Protein AF-B4Z9C0-F1 (afdb_monomer_lite)

InterPro domains:
  IPR012331 Clathrin, heavy chain, linker [G3DSA:1.25.40.30] (20-88)
  IPR015348 Clathrin, heavy chain, linker, core motif [PF09268] (18-41)
  IPR016024 Armadillo-type fold [SSF48371] (19-88)

Radius of gyration: 17.51 Å; chains: 1; bounding box: 46×17×49 Å

Sequence (88 aa):
GIIGVNRKGQV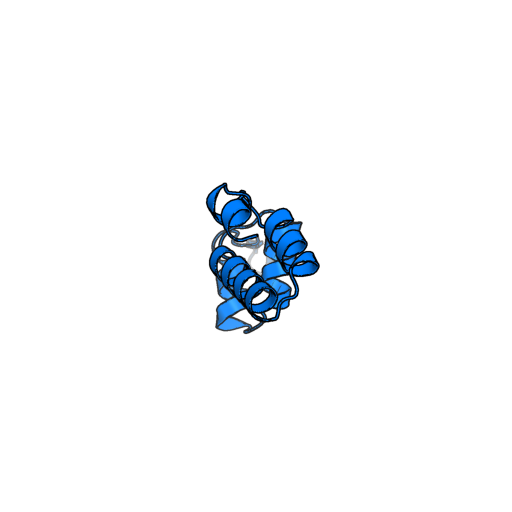LSVCVEEENIIPYITNVLQNPDLALRMAVRNNLAGAEELFARKFNALFAQGNYSEAAKVAANAPKGILRTPDTIRRF

Organism: NCBI:txid135448

Secondary structure (DSSP, 8-state):
-EEEE-TT--EEEE---TTTHHHIIIIIS--HHHHHHHHHHHT-SS-HHHHHHHHHHHHHTT-HHHHHHHHHT-GGGTT-SHHHHTT-

pLDDT: mean 92.84, std 4.11, range [78.19, 98.19]

Structure (mmCIF, N/CA/C/O backbone):
data_AF-B4Z9C0-F1
#
_entry.id   AF-B4Z9C0-F1
#
loop_
_atom_site.group_PDB
_atom_site.id
_atom_site.type_symbol
_atom_site.label_atom_id
_atom_site.label_alt_id
_atom_site.label_comp_id
_atom_site.label_asym_id
_atom_site.label_entity_id
_atom_site.label_seq_id
_atom_site.pdbx_PDB_ins_code
_atom_site.Cartn_x
_atom_site.Cartn_y
_atom_site.Cartn_z
_atom_site.occupancy
_atom_site.B_iso_or_equiv
_atom_site.auth_seq_id
_atom_site.auth_comp_id
_atom_site.auth_asym_id
_atom_site.auth_atom_id
_atom_site.pdbx_PDB_model_num
ATOM 1 N N . GLY A 1 1 ? 16.256 -2.891 -6.633 1.00 93.00 1 GLY A N 1
ATOM 2 C CA . GLY A 1 1 ? 16.177 -2.475 -8.047 1.00 93.00 1 GLY A CA 1
ATOM 3 C C . GLY A 1 1 ? 17.001 -3.407 -8.908 1.00 93.00 1 GLY A C 1
ATOM 4 O O . GLY A 1 1 ? 17.598 -4.333 -8.372 1.00 93.00 1 GLY A O 1
ATOM 5 N N . ILE A 1 2 ? 17.022 -3.169 -10.216 1.00 97.19 2 ILE A N 1
ATOM 6 C CA . ILE A 1 2 ? 17.838 -3.893 -11.200 1.00 97.19 2 ILE A CA 1
ATOM 7 C C . ILE A 1 2 ? 18.554 -2.855 -12.068 1.00 97.19 2 ILE A C 1
ATOM 9 O O . ILE A 1 2 ? 17.961 -1.835 -12.412 1.00 97.19 2 ILE A O 1
ATOM 13 N N . ILE A 1 3 ? 19.811 -3.122 -12.422 1.00 97.56 3 ILE A N 1
ATOM 14 C CA . ILE A 1 3 ? 20.610 -2.302 -13.338 1.00 97.56 3 ILE A CA 1
ATOM 15 C C . ILE A 1 3 ? 20.994 -3.128 -14.568 1.00 97.56 3 ILE A C 1
ATOM 17 O O . ILE A 1 3 ? 21.257 -4.325 -14.454 1.00 97.56 3 ILE A O 1
ATOM 21 N N . GLY A 1 4 ? 21.010 -2.507 -15.745 1.00 98.06 4 GLY A N 1
ATOM 22 C CA . GLY A 1 4 ? 21.339 -3.175 -17.000 1.00 98.06 4 GLY A CA 1
ATOM 23 C C . GLY A 1 4 ? 21.912 -2.225 -18.045 1.00 98.06 4 GLY A C 1
ATOM 24 O O . GLY A 1 4 ? 21.767 -1.008 -17.947 1.00 98.06 4 GLY A O 1
ATOM 25 N N . VAL A 1 5 ? 22.565 -2.792 -19.059 1.00 98.19 5 VAL A N 1
ATOM 26 C CA . VAL A 1 5 ? 23.160 -2.047 -20.177 1.00 98.19 5 VAL A CA 1
ATOM 27 C C . VAL A 1 5 ? 22.541 -2.529 -21.484 1.00 98.19 5 VAL A C 1
ATOM 29 O O . VAL A 1 5 ? 22.441 -3.734 -21.715 1.00 98.19 5 VAL A O 1
ATOM 32 N N . ASN A 1 6 ? 22.105 -1.607 -22.344 1.00 97.88 6 ASN A N 1
ATOM 33 C CA . ASN A 1 6 ? 21.570 -1.963 -23.662 1.00 97.88 6 ASN A CA 1
ATOM 34 C C . ASN A 1 6 ? 22.663 -1.985 -24.750 1.00 97.88 6 ASN A C 1
ATOM 36 O O . ASN A 1 6 ? 23.786 -1.534 -24.541 1.00 97.88 6 ASN A O 1
ATOM 40 N N . ARG A 1 7 ? 22.338 -2.471 -25.958 1.00 97.81 7 ARG A N 1
ATOM 41 C CA . ARG A 1 7 ? 23.297 -2.551 -27.085 1.00 97.81 7 ARG A CA 1
ATOM 42 C C . ARG A 1 7 ? 23.831 -1.191 -27.564 1.00 97.81 7 ARG A C 1
ATOM 44 O O . ARG A 1 7 ? 24.820 -1.164 -28.283 1.00 97.81 7 ARG A O 1
ATOM 51 N N . LYS A 1 8 ? 23.189 -0.079 -27.185 1.00 97.88 8 LYS A N 1
ATOM 52 C CA . LYS A 1 8 ? 23.670 1.288 -27.454 1.00 97.88 8 LYS A CA 1
ATOM 53 C C . LYS A 1 8 ? 24.658 1.786 -26.388 1.00 97.88 8 LYS A C 1
ATOM 55 O O . LYS A 1 8 ? 25.093 2.927 -26.467 1.00 97.88 8 LYS A O 1
ATOM 60 N N . GLY A 1 9 ? 24.972 0.970 -25.380 1.00 97.62 9 GLY A N 1
ATOM 61 C CA . GLY A 1 9 ? 25.823 1.351 -24.255 1.00 97.62 9 GLY A CA 1
ATOM 62 C C . GLY A 1 9 ? 25.121 2.210 -23.198 1.00 97.62 9 GLY A C 1
ATOM 63 O O . GLY A 1 9 ? 25.793 2.741 -22.321 1.00 97.62 9 GLY A O 1
ATOM 64 N N . GLN A 1 10 ? 23.789 2.365 -23.245 1.00 98.06 10 GLN A N 1
ATOM 65 C CA . GLN A 1 10 ? 23.063 3.100 -22.204 1.00 98.06 10 GLN A CA 1
ATOM 66 C C . GLN A 1 10 ? 22.956 2.246 -20.942 1.00 98.06 10 GLN A C 1
ATOM 68 O O . GLN A 1 10 ? 22.495 1.104 -21.010 1.00 98.06 10 GLN A O 1
ATOM 73 N N . VAL A 1 11 ? 23.333 2.823 -19.802 1.00 97.88 11 VAL A N 1
ATOM 74 C CA . VAL A 1 11 ? 23.132 2.234 -18.475 1.00 97.88 11 VAL A CA 1
ATOM 75 C C . VAL A 1 11 ? 21.754 2.649 -17.970 1.00 97.88 11 VAL A C 1
ATOM 77 O O . VAL A 1 11 ? 21.456 3.838 -17.877 1.00 97.88 11 VAL A O 1
ATOM 80 N N . LEU A 1 12 ? 20.905 1.671 -17.669 1.00 97.94 12 LEU A N 1
ATOM 81 C CA . LEU A 1 12 ? 19.537 1.869 -17.200 1.00 97.94 12 LEU A CA 1
ATOM 82 C C . LEU A 1 12 ? 19.380 1.229 -15.822 1.00 97.94 12 LEU A C 1
ATOM 84 O O . LEU A 1 12 ? 19.874 0.127 -15.584 1.00 97.94 12 LEU A O 1
ATOM 88 N N . SER A 1 13 ? 18.659 1.902 -14.931 1.00 97.69 13 SER A N 1
ATOM 89 C CA . SER A 1 13 ? 18.279 1.377 -13.621 1.00 97.69 13 SER A CA 1
ATOM 90 C C . SER A 1 13 ? 16.766 1.431 -13.477 1.00 97.69 13 SER A C 1
ATOM 92 O O . SER A 1 13 ? 16.134 2.396 -13.903 1.00 97.69 13 SER A O 1
ATOM 94 N N . VAL A 1 14 ? 16.193 0.388 -12.884 1.00 97.75 14 VAL A N 1
ATOM 95 C CA . VAL A 1 14 ? 14.768 0.304 -12.564 1.00 97.75 14 VAL A CA 1
ATOM 96 C C . VAL A 1 14 ? 14.620 -0.044 -11.088 1.00 97.75 14 VAL A C 1
ATOM 98 O O . VAL A 1 14 ? 15.186 -1.025 -10.590 1.00 97.75 14 VAL A O 1
ATOM 101 N N . CYS A 1 15 ? 13.830 0.748 -10.373 1.00 96.69 15 CYS A N 1
ATOM 102 C CA . CYS A 1 15 ? 13.440 0.496 -8.992 1.00 96.69 15 CYS A CA 1
ATOM 103 C C . CYS A 1 15 ? 11.926 0.630 -8.827 1.00 96.69 15 CYS A C 1
ATOM 105 O O . CYS A 1 15 ? 11.221 1.086 -9.725 1.00 96.69 15 CYS A O 1
ATOM 107 N N . VAL A 1 16 ? 11.433 0.157 -7.685 1.00 96.50 16 VAL A N 1
ATOM 108 C CA . VAL A 1 16 ? 10.046 0.376 -7.278 1.00 96.50 16 VAL A CA 1
ATOM 109 C C . VAL A 1 16 ? 9.889 1.846 -6.900 1.00 96.50 16 VAL A C 1
ATOM 111 O O . VAL A 1 16 ? 10.730 2.372 -6.179 1.00 96.50 16 VAL A O 1
ATOM 114 N N . GLU A 1 17 ? 8.817 2.475 -7.376 1.00 95.94 17 GLU A N 1
ATOM 115 C CA . GLU A 1 17 ? 8.384 3.794 -6.911 1.00 95.94 17 GLU A CA 1
ATOM 116 C C . GLU A 1 17 ? 7.521 3.617 -5.655 1.00 95.94 17 GLU A C 1
ATOM 118 O O . GLU A 1 17 ? 6.362 3.204 -5.745 1.00 95.94 17 GLU A O 1
ATOM 123 N N . GLU A 1 18 ? 8.106 3.854 -4.482 1.00 92.38 18 GLU A N 1
ATOM 124 C CA . GLU A 1 18 ? 7.503 3.525 -3.185 1.00 92.38 18 GLU A CA 1
ATOM 125 C C . GLU A 1 18 ? 6.236 4.336 -2.886 1.00 92.38 18 GLU A C 1
ATOM 127 O O . GLU A 1 18 ? 5.332 3.822 -2.224 1.00 92.38 18 GLU A O 1
ATOM 132 N N . GLU A 1 19 ? 6.124 5.556 -3.417 1.00 91.94 19 GLU A N 1
ATOM 133 C CA . GLU A 1 19 ? 4.949 6.410 -3.209 1.00 91.94 19 GLU A CA 1
ATOM 134 C C . GLU A 1 19 ? 3.754 5.990 -4.077 1.00 91.94 19 GLU A C 1
ATOM 136 O O . GLU A 1 19 ? 2.600 6.112 -3.665 1.00 91.94 19 GLU A O 1
ATOM 141 N N . ASN A 1 20 ? 4.017 5.451 -5.272 1.00 95.19 20 ASN A N 1
ATOM 142 C CA . ASN A 1 20 ? 2.982 5.215 -6.282 1.00 95.19 20 ASN A CA 1
ATOM 143 C C . ASN A 1 20 ? 2.662 3.738 -6.524 1.00 95.19 20 ASN A C 1
ATOM 145 O O . ASN A 1 20 ? 1.616 3.436 -7.102 1.00 95.19 20 ASN A O 1
ATOM 149 N N . ILE A 1 21 ? 3.500 2.798 -6.074 1.00 96.44 21 ILE A N 1
ATOM 150 C CA . ILE A 1 21 ? 3.261 1.368 -6.311 1.00 96.44 21 ILE A CA 1
ATOM 151 C C . ILE A 1 21 ? 1.942 0.885 -5.693 1.00 96.44 21 ILE A C 1
ATOM 153 O O . ILE A 1 21 ? 1.223 0.107 -6.320 1.00 96.44 21 ILE A O 1
ATOM 157 N N . ILE A 1 22 ? 1.576 1.368 -4.503 1.00 95.62 22 ILE A N 1
ATOM 158 C CA . ILE A 1 22 ? 0.324 0.976 -3.844 1.00 95.62 22 ILE A CA 1
ATOM 159 C C . ILE A 1 22 ? -0.907 1.571 -4.555 1.00 95.62 22 ILE A C 1
ATOM 161 O O . ILE A 1 22 ? -1.798 0.788 -4.914 1.00 95.62 22 ILE A O 1
ATOM 165 N N . PRO A 1 23 ? -0.972 2.888 -4.855 1.00 95.12 23 PRO A N 1
ATOM 166 C CA . PRO A 1 23 ? -2.026 3.451 -5.702 1.00 95.12 23 PRO A CA 1
ATOM 167 C C . PRO A 1 23 ? -2.153 2.757 -7.061 1.00 95.12 23 PRO A C 1
ATOM 169 O O . PRO A 1 23 ? -3.265 2.490 -7.515 1.00 95.12 23 PRO A O 1
ATOM 172 N N . TYR A 1 24 ? -1.029 2.413 -7.696 1.00 97.06 24 TYR A N 1
ATOM 173 C CA . TYR A 1 24 ? -1.019 1.726 -8.985 1.00 97.06 24 TYR A CA 1
ATOM 174 C C . TYR A 1 24 ? -1.652 0.332 -8.896 1.00 97.06 24 TYR A C 1
ATOM 176 O O . TYR A 1 24 ? -2.557 0.008 -9.667 1.00 97.06 24 TYR A O 1
ATOM 184 N N . ILE A 1 25 ? -1.239 -0.484 -7.920 1.00 97.12 25 ILE A N 1
ATOM 185 C CA . ILE A 1 25 ? -1.820 -1.819 -7.709 1.00 97.12 25 ILE A CA 1
ATOM 186 C C . ILE A 1 25 ? -3.323 -1.717 -7.390 1.00 97.12 25 ILE A C 1
ATOM 188 O O . ILE A 1 25 ? -4.118 -2.537 -7.849 1.00 97.12 25 ILE A O 1
ATOM 192 N N . THR A 1 26 ? -3.723 -0.697 -6.631 1.00 94.94 26 THR A N 1
ATOM 193 C CA . THR A 1 26 ? -5.115 -0.509 -6.199 1.00 94.94 26 THR A CA 1
ATOM 194 C C . THR A 1 26 ? -6.025 -0.064 -7.339 1.00 94.94 26 THR A C 1
ATOM 196 O O . THR A 1 26 ? -7.079 -0.659 -7.542 1.00 94.94 26 THR A O 1
ATOM 199 N N . ASN A 1 27 ? -5.628 0.968 -8.083 1.00 95.31 27 ASN A N 1
ATOM 200 C CA . ASN A 1 27 ? -6.513 1.659 -9.022 1.00 95.31 27 ASN A CA 1
ATOM 201 C C . ASN A 1 27 ? -6.345 1.174 -10.464 1.00 95.31 27 ASN A C 1
ATOM 203 O O . ASN A 1 27 ? -7.327 1.104 -11.199 1.00 95.31 27 ASN A O 1
ATOM 207 N N . VAL A 1 28 ? -5.115 0.836 -10.869 1.00 97.69 28 VAL A N 1
ATOM 208 C CA . VAL A 1 28 ? -4.805 0.408 -12.244 1.00 97.69 28 VAL A CA 1
ATOM 209 C C . VAL A 1 28 ? -4.915 -1.103 -12.369 1.00 97.69 28 VAL A C 1
ATOM 211 O O . VAL A 1 28 ? -5.636 -1.594 -13.231 1.00 97.69 28 VAL A O 1
ATOM 214 N N . LEU A 1 29 ? -4.244 -1.852 -11.487 1.00 97.50 29 LEU A N 1
ATOM 215 C CA . LEU A 1 29 ? -4.342 -3.318 -11.491 1.00 97.50 29 LEU A CA 1
ATOM 216 C C . LEU A 1 29 ? -5.628 -3.835 -10.836 1.00 97.50 29 LEU A C 1
ATOM 218 O O . LEU A 1 29 ? -5.887 -5.034 -10.903 1.00 97.50 29 LEU A O 1
ATOM 222 N N . GLN A 1 30 ? -6.402 -2.956 -10.189 1.00 96.19 30 GLN A N 1
ATOM 223 C CA . GLN A 1 30 ? -7.647 -3.296 -9.494 1.00 96.19 30 GLN A CA 1
ATOM 224 C C . GLN A 1 30 ? -7.483 -4.479 -8.524 1.00 96.19 30 GLN A C 1
ATOM 226 O O . GLN A 1 30 ? -8.358 -5.334 -8.404 1.00 96.19 30 GLN A O 1
ATOM 231 N N . ASN A 1 31 ? -6.344 -4.534 -7.823 1.00 96.06 31 ASN A N 1
ATOM 232 C CA . ASN A 1 31 ? -5.988 -5.640 -6.936 1.00 96.06 31 ASN A CA 1
ATOM 233 C C . ASN A 1 31 ? -5.740 -5.151 -5.495 1.00 96.06 31 ASN A C 1
ATOM 235 O O . ASN A 1 31 ? -4.593 -5.080 -5.037 1.00 96.06 31 ASN A O 1
ATOM 239 N N . PRO A 1 32 ? -6.806 -4.804 -4.750 1.00 92.19 32 PRO A N 1
ATOM 240 C CA . PRO A 1 32 ? -6.684 -4.261 -3.397 1.00 92.19 32 PRO A CA 1
ATOM 241 C C . PRO A 1 32 ? -6.073 -5.258 -2.398 1.00 92.19 32 PRO A C 1
ATOM 243 O O . PRO A 1 32 ? -5.390 -4.842 -1.462 1.00 92.19 32 PRO A O 1
ATOM 246 N N . ASP A 1 33 ? -6.252 -6.569 -2.594 1.00 92.06 33 ASP A N 1
ATOM 247 C CA . ASP A 1 33 ? -5.638 -7.591 -1.737 1.00 92.06 33 ASP A CA 1
ATOM 248 C C . ASP A 1 33 ? -4.112 -7.616 -1.868 1.00 92.06 33 ASP A C 1
ATOM 250 O O . ASP A 1 33 ? -3.398 -7.704 -0.862 1.00 92.06 33 ASP A O 1
ATOM 254 N N . LEU A 1 34 ? -3.591 -7.501 -3.094 1.00 95.25 34 LEU A N 1
ATOM 255 C CA . LEU A 1 34 ? -2.155 -7.373 -3.321 1.00 95.25 34 LEU A CA 1
ATOM 256 C C . LEU A 1 34 ? -1.623 -6.052 -2.758 1.00 95.25 34 LEU A C 1
ATOM 258 O O . LEU A 1 34 ? -0.573 -6.065 -2.114 1.00 95.25 34 LEU A O 1
ATOM 262 N N . ALA A 1 35 ? -2.344 -4.945 -2.956 1.00 94.25 35 ALA A N 1
ATOM 263 C CA . ALA A 1 35 ? -1.970 -3.636 -2.422 1.00 94.25 35 ALA A CA 1
ATOM 264 C C . ALA A 1 35 ? -1.830 -3.676 -0.891 1.00 94.25 35 ALA A C 1
ATOM 266 O O . ALA A 1 35 ? -0.797 -3.274 -0.356 1.00 94.25 35 ALA A O 1
ATOM 267 N N . LEU A 1 36 ? -2.807 -4.263 -0.188 1.00 91.38 36 LEU A N 1
ATOM 268 C CA . LEU A 1 36 ? -2.757 -4.456 1.265 1.00 91.38 36 LEU A CA 1
ATOM 269 C C . LEU A 1 36 ? -1.546 -5.294 1.698 1.00 91.38 36 LEU A C 1
ATOM 271 O O . LEU A 1 36 ? -0.820 -4.907 2.613 1.00 91.38 36 LEU A O 1
ATOM 275 N N . ARG A 1 37 ? -1.294 -6.433 1.037 1.00 91.69 37 ARG A N 1
ATOM 276 C CA . ARG A 1 37 ? -0.156 -7.309 1.370 1.00 91.69 37 ARG A CA 1
ATOM 277 C C . ARG A 1 37 ? 1.191 -6.627 1.124 1.00 91.69 37 ARG A C 1
ATOM 279 O O . ARG A 1 37 ? 2.086 -6.753 1.957 1.00 91.69 37 ARG A O 1
ATOM 286 N N . MET A 1 38 ? 1.343 -5.914 0.006 1.00 93.44 38 MET A N 1
ATOM 287 C CA . MET A 1 38 ? 2.561 -5.160 -0.314 1.00 93.44 38 MET A CA 1
ATOM 288 C C . MET A 1 38 ? 2.803 -4.025 0.681 1.00 93.44 38 MET A C 1
ATOM 290 O O . MET A 1 38 ? 3.937 -3.878 1.141 1.00 93.44 38 MET A O 1
ATOM 294 N N . ALA A 1 39 ? 1.758 -3.272 1.039 1.00 90.94 39 ALA A N 1
ATOM 295 C CA . ALA A 1 39 ? 1.852 -2.155 1.971 1.00 90.94 39 ALA A CA 1
ATOM 296 C C . ALA A 1 39 ? 2.307 -2.601 3.365 1.00 90.94 39 ALA A C 1
ATOM 298 O O . ALA A 1 39 ? 3.238 -2.019 3.914 1.00 90.94 39 ALA A O 1
ATOM 299 N N . VAL A 1 40 ? 1.732 -3.683 3.908 1.00 89.06 40 VAL A N 1
ATOM 300 C CA . VAL A 1 40 ? 2.153 -4.228 5.214 1.00 89.06 40 VAL A CA 1
ATOM 301 C C . VAL A 1 40 ? 3.563 -4.789 5.152 1.00 89.06 40 VAL A C 1
ATOM 303 O O . VAL A 1 40 ? 4.399 -4.448 5.984 1.00 89.06 40 VAL A O 1
ATOM 306 N N . ARG A 1 41 ? 3.839 -5.656 4.171 1.00 91.38 41 ARG A N 1
ATOM 307 C CA . ARG A 1 41 ? 5.096 -6.411 4.129 1.00 91.38 41 ARG A CA 1
ATOM 308 C C . ARG A 1 41 ? 6.316 -5.510 3.952 1.00 91.38 41 ARG A C 1
ATOM 310 O O . ARG A 1 41 ? 7.381 -5.851 4.452 1.00 91.38 41 ARG A O 1
ATOM 317 N N . ASN A 1 42 ? 6.163 -4.394 3.242 1.00 91.50 42 ASN A N 1
ATOM 318 C CA . ASN A 1 42 ? 7.267 -3.488 2.923 1.00 91.50 42 ASN A CA 1
ATOM 319 C C . ASN A 1 42 ? 7.120 -2.105 3.581 1.00 91.50 42 ASN A C 1
ATOM 321 O O . ASN A 1 42 ? 7.876 -1.203 3.246 1.00 91.50 42 ASN A O 1
ATOM 325 N N . ASN A 1 43 ? 6.162 -1.927 4.501 1.00 87.44 43 ASN A N 1
ATOM 326 C CA . ASN A 1 43 ? 5.903 -0.661 5.197 1.00 87.44 43 ASN A CA 1
ATOM 327 C C . ASN A 1 43 ? 5.677 0.545 4.250 1.00 87.44 43 ASN A C 1
ATOM 329 O O . ASN A 1 43 ? 6.153 1.651 4.509 1.00 87.44 43 ASN A O 1
ATOM 333 N N . LEU A 1 44 ? 4.947 0.327 3.151 1.00 89.50 44 LEU A N 1
ATOM 334 C CA . LEU A 1 44 ? 4.664 1.347 2.132 1.00 89.50 44 LEU A CA 1
ATOM 335 C C . LEU A 1 44 ? 3.381 2.129 2.454 1.00 89.50 44 LEU A C 1
ATOM 337 O O . LEU A 1 44 ? 2.440 1.593 3.044 1.00 89.50 44 LEU A O 1
ATOM 341 N N . ALA A 1 45 ? 3.350 3.400 2.047 1.00 88.06 45 ALA A N 1
ATOM 342 C CA . ALA A 1 45 ? 2.180 4.273 2.164 1.00 88.06 45 ALA A CA 1
ATOM 343 C C . ALA A 1 45 ? 1.154 4.013 1.044 1.00 88.06 45 ALA A C 1
ATOM 345 O O . ALA A 1 45 ? 1.440 3.303 0.082 1.00 88.06 45 ALA A O 1
ATOM 346 N N . GLY A 1 46 ? -0.039 4.600 1.151 1.00 87.69 46 GLY A N 1
ATOM 347 C CA . GLY A 1 46 ? -1.051 4.599 0.085 1.00 87.69 46 GLY A CA 1
ATOM 348 C C . GLY A 1 46 ? -2.121 3.510 0.205 1.00 87.69 46 GLY A C 1
ATOM 349 O O . GLY A 1 46 ? -2.991 3.409 -0.659 1.00 87.69 46 GLY A O 1
ATOM 350 N N . ALA A 1 47 ? -2.079 2.686 1.258 1.00 90.12 47 ALA A N 1
ATOM 351 C CA . ALA A 1 47 ? -3.105 1.680 1.559 1.00 90.12 47 ALA A CA 1
ATOM 352 C C . ALA A 1 47 ? -4.051 2.106 2.695 1.00 90.12 47 ALA A C 1
ATOM 354 O O . ALA A 1 47 ? -4.864 1.300 3.150 1.00 90.12 47 ALA A O 1
ATOM 355 N N . GLU A 1 48 ? -3.953 3.341 3.188 1.00 89.00 48 GL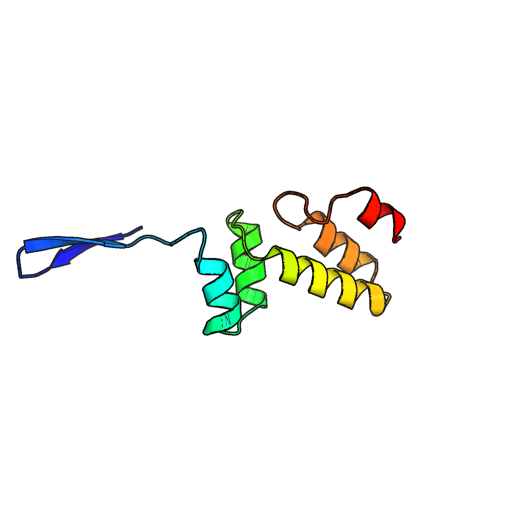U A N 1
ATOM 356 C CA . GLU A 1 48 ? -4.641 3.797 4.398 1.00 89.00 48 GLU A CA 1
ATOM 357 C C . GLU A 1 48 ? -6.161 3.656 4.272 1.00 89.00 48 GLU A C 1
ATOM 359 O O . GLU A 1 48 ? -6.824 3.095 5.149 1.00 89.00 48 GLU A O 1
ATOM 364 N N . GLU A 1 49 ? -6.708 4.082 3.135 1.00 87.94 49 GLU A N 1
ATOM 365 C CA . GLU A 1 49 ? -8.138 3.973 2.866 1.00 87.94 49 GLU A CA 1
ATOM 366 C C . GLU A 1 49 ? -8.588 2.511 2.709 1.00 87.94 49 GLU A C 1
ATOM 368 O O . GLU A 1 49 ? -9.671 2.144 3.166 1.00 87.94 49 GLU A O 1
ATOM 373 N N . LEU A 1 50 ? -7.748 1.642 2.134 1.00 90.12 50 LEU A N 1
ATOM 374 C CA . LEU A 1 50 ? -8.049 0.212 2.005 1.00 90.12 50 LEU A CA 1
ATOM 375 C C . LEU A 1 50 ? -8.152 -0.462 3.375 1.00 90.12 50 LEU A C 1
ATOM 377 O O . LEU A 1 50 ? -9.065 -1.258 3.604 1.00 90.12 50 LEU A O 1
ATOM 381 N N . PHE A 1 51 ? -7.252 -0.112 4.297 1.00 91.94 51 PHE A N 1
ATOM 382 C CA . PHE A 1 51 ? -7.305 -0.570 5.683 1.00 91.94 51 PHE A CA 1
ATOM 383 C C . PHE A 1 51 ? -8.576 -0.098 6.382 1.00 91.94 51 PHE A C 1
ATOM 385 O O . PHE A 1 51 ? -9.272 -0.916 6.983 1.00 91.94 51 PHE A O 1
ATOM 392 N N . ALA A 1 52 ? -8.912 1.188 6.263 1.00 91.75 52 ALA A N 1
ATOM 393 C CA . ALA A 1 52 ? -10.118 1.748 6.864 1.00 91.75 52 ALA A CA 1
ATOM 394 C C . ALA A 1 52 ? -11.395 1.095 6.308 1.00 91.75 52 ALA A C 1
ATOM 396 O O . ALA A 1 52 ? -12.273 0.701 7.078 1.00 91.75 52 ALA A O 1
ATOM 397 N N . ARG A 1 53 ? -11.490 0.911 4.984 1.00 92.38 53 ARG A N 1
ATOM 398 C CA . ARG A 1 53 ? -12.624 0.230 4.337 1.00 92.38 53 ARG A CA 1
ATOM 399 C C . ARG A 1 53 ? -12.746 -1.220 4.803 1.00 92.38 53 ARG A C 1
ATOM 401 O O . ARG A 1 53 ? -13.836 -1.634 5.190 1.00 92.38 53 ARG A O 1
ATOM 408 N N . LYS A 1 54 ? -11.642 -1.977 4.824 1.00 91.19 54 LYS A N 1
ATOM 409 C CA . LYS A 1 54 ? -11.636 -3.377 5.277 1.00 91.19 54 LYS A CA 1
ATOM 410 C C . LYS A 1 54 ? -12.008 -3.503 6.754 1.00 91.19 54 LYS A C 1
ATOM 412 O O . LYS A 1 54 ? -12.800 -4.373 7.105 1.00 91.19 54 LYS A O 1
ATOM 417 N N . PHE A 1 55 ? -11.477 -2.620 7.600 1.00 94.00 55 PHE A N 1
ATOM 418 C CA . PHE A 1 55 ? -11.835 -2.542 9.013 1.00 94.00 55 PHE A CA 1
ATOM 419 C C . PHE A 1 55 ? -13.333 -2.282 9.190 1.00 94.00 55 PHE A C 1
ATOM 421 O O . PHE A 1 55 ? -14.010 -3.085 9.821 1.00 94.00 55 PHE A O 1
ATOM 428 N N . ASN A 1 56 ? -13.863 -1.214 8.583 1.00 93.81 56 ASN A N 1
ATOM 429 C CA . ASN A 1 56 ? -15.274 -0.848 8.715 1.00 93.81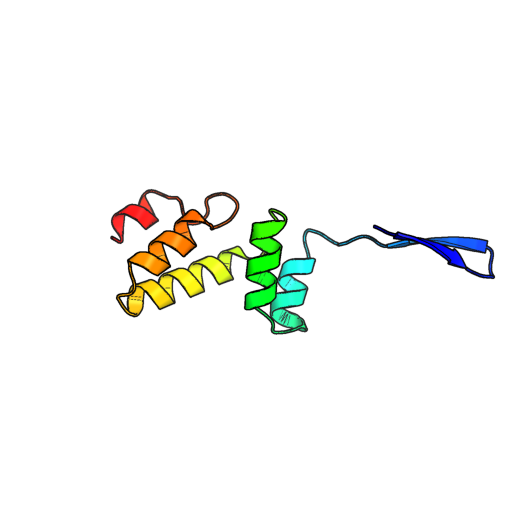 56 ASN A CA 1
ATOM 430 C C . ASN A 1 56 ? -16.204 -1.946 8.178 1.00 93.81 56 ASN A C 1
ATOM 432 O O . ASN A 1 56 ? -17.244 -2.195 8.778 1.00 93.81 56 ASN A O 1
ATOM 436 N N . ALA A 1 57 ? -15.827 -2.630 7.093 1.00 94.69 57 ALA A N 1
ATOM 437 C CA . ALA A 1 57 ? -16.599 -3.746 6.551 1.00 94.69 57 ALA A CA 1
ATOM 438 C C . ALA A 1 57 ? -16.673 -4.928 7.531 1.00 94.69 57 ALA A C 1
ATOM 440 O O . ALA A 1 57 ? -17.765 -5.411 7.820 1.00 94.69 57 ALA A O 1
ATOM 441 N N . LEU A 1 58 ? -15.535 -5.362 8.085 1.00 94.44 58 LEU A N 1
ATOM 442 C CA . LEU A 1 58 ? -15.497 -6.439 9.083 1.00 94.44 58 LEU A CA 1
ATOM 443 C C . LEU A 1 58 ? -16.239 -6.047 10.363 1.00 94.44 58 LEU A C 1
ATOM 445 O O . LEU A 1 58 ? -16.971 -6.856 10.929 1.00 94.44 58 LEU A O 1
ATOM 449 N N . PHE A 1 59 ? -16.085 -4.793 10.788 1.00 94.75 59 PHE A N 1
ATOM 450 C CA . PHE A 1 59 ? -16.740 -4.258 11.973 1.00 94.75 59 PHE A CA 1
ATOM 451 C C . PHE A 1 59 ? -18.267 -4.222 11.809 1.00 94.75 59 PHE A C 1
ATOM 453 O O . PHE A 1 59 ? -18.991 -4.691 12.682 1.00 94.75 59 PHE A O 1
ATOM 460 N N . ALA A 1 60 ? -18.764 -3.740 10.665 1.00 95.50 60 ALA A N 1
ATOM 461 C CA . ALA A 1 60 ? -20.194 -3.701 10.351 1.00 95.50 60 ALA A CA 1
ATOM 462 C C . ALA A 1 60 ? -20.817 -5.101 10.203 1.00 95.50 60 ALA A C 1
ATOM 464 O O . ALA A 1 60 ? -22.001 -5.277 10.470 1.00 95.50 60 ALA A O 1
ATOM 465 N N . GLN A 1 61 ? -20.025 -6.104 9.817 1.00 96.38 61 GLN A N 1
ATOM 466 C CA . GLN A 1 61 ? -20.446 -7.508 9.770 1.00 96.38 61 GLN A CA 1
ATOM 467 C C . GLN A 1 61 ? -20.475 -8.183 11.154 1.00 96.38 61 GLN A C 1
ATOM 469 O O . GLN A 1 61 ? -20.826 -9.356 11.246 1.00 96.38 61 GLN A O 1
ATOM 474 N N . GLY A 1 62 ? -20.079 -7.485 12.226 1.00 94.69 62 GLY A N 1
ATOM 475 C CA . GLY A 1 62 ? -19.953 -8.058 13.571 1.00 94.69 62 GLY A CA 1
ATOM 476 C C . GLY A 1 62 ? -18.708 -8.932 13.761 1.00 94.69 62 GLY A C 1
ATOM 477 O O . GLY A 1 62 ? -18.560 -9.591 14.788 1.00 94.69 62 GLY A O 1
ATOM 478 N N . ASN A 1 63 ? -17.781 -8.944 12.798 1.00 95.69 63 ASN A N 1
ATOM 479 C CA . ASN A 1 63 ? -16.543 -9.713 12.882 1.00 95.69 63 ASN A CA 1
ATOM 480 C C . ASN A 1 63 ? -15.442 -8.916 13.603 1.00 95.69 63 ASN A C 1
ATOM 482 O O . ASN A 1 63 ? -14.438 -8.498 13.017 1.00 95.69 63 ASN A O 1
ATOM 486 N N . TYR A 1 64 ? -15.644 -8.696 14.901 1.00 93.88 64 TYR A N 1
ATOM 487 C CA . TYR A 1 64 ? -14.772 -7.857 15.725 1.00 93.88 64 TYR A CA 1
ATOM 488 C C . TYR A 1 64 ? -13.346 -8.408 15.863 1.00 93.88 64 TYR A C 1
ATOM 490 O O . TYR A 1 64 ? -12.391 -7.633 15.871 1.00 93.88 64 TYR A O 1
ATOM 498 N N . SER A 1 65 ? -13.170 -9.735 15.914 1.00 94.81 65 SER A N 1
ATOM 499 C CA . SER A 1 65 ? -11.837 -10.348 16.030 1.00 94.81 65 SER A CA 1
ATOM 500 C C . SER A 1 65 ? -10.975 -10.068 14.796 1.00 94.81 65 SER A C 1
ATOM 502 O O . SER A 1 65 ? -9.829 -9.632 14.919 1.00 94.81 65 SER A O 1
ATOM 504 N N . GLU A 1 66 ? -11.532 -10.244 13.595 1.00 92.94 66 GLU A N 1
ATOM 505 C CA . GLU A 1 66 ? -10.805 -9.953 12.358 1.00 92.94 66 GLU A CA 1
ATOM 506 C C . GLU A 1 66 ? -10.622 -8.447 12.144 1.00 92.94 66 GLU A C 1
ATOM 508 O O . GLU A 1 66 ? -9.555 -8.018 11.702 1.00 92.94 66 GLU A O 1
ATOM 513 N N . ALA A 1 67 ? -11.606 -7.621 12.519 1.00 93.19 67 ALA A N 1
ATOM 514 C CA . ALA A 1 67 ? -11.458 -6.166 12.491 1.00 93.19 67 ALA A CA 1
ATOM 515 C C . ALA A 1 67 ? -10.288 -5.706 13.383 1.00 93.19 67 ALA A C 1
ATOM 517 O O . ALA A 1 67 ? -9.452 -4.913 12.945 1.00 93.19 67 ALA A O 1
ATOM 518 N N . ALA A 1 68 ? -10.161 -6.262 14.593 1.00 93.00 68 ALA A N 1
ATOM 519 C CA . ALA A 1 68 ? -9.044 -5.978 15.493 1.00 93.00 68 ALA A CA 1
ATOM 520 C C . ALA A 1 68 ? -7.693 -6.408 14.896 1.00 93.00 68 ALA A C 1
ATOM 522 O O . ALA A 1 68 ? -6.721 -5.653 14.967 1.00 93.00 68 ALA A O 1
ATOM 523 N N . LYS A 1 69 ? -7.624 -7.573 14.232 1.00 91.56 69 LYS A N 1
ATOM 524 C CA . LYS A 1 69 ? -6.410 -8.011 13.516 1.00 91.56 69 LYS A CA 1
ATOM 525 C C . LYS A 1 69 ? -6.034 -7.054 12.386 1.00 91.56 69 LYS A C 1
ATOM 527 O O . LYS A 1 69 ? -4.853 -6.762 12.207 1.00 91.56 69 LYS A O 1
ATOM 532 N N . VAL A 1 70 ? -7.006 -6.556 11.622 1.00 90.38 70 VAL A N 1
ATOM 533 C CA . VAL A 1 70 ? -6.755 -5.567 10.559 1.00 90.38 70 VAL A CA 1
ATOM 534 C C . VAL A 1 70 ? -6.246 -4.254 11.150 1.00 90.38 70 VAL A C 1
ATOM 536 O O . VAL A 1 70 ? -5.270 -3.709 10.639 1.00 90.38 70 VAL A O 1
ATOM 539 N N . ALA A 1 71 ? -6.840 -3.781 12.248 1.00 90.75 71 ALA A N 1
ATOM 540 C CA . ALA A 1 71 ? -6.393 -2.573 12.936 1.00 90.75 71 ALA A CA 1
ATOM 541 C C . ALA A 1 71 ? -4.959 -2.702 13.479 1.00 90.75 71 ALA A C 1
ATOM 543 O O . ALA A 1 71 ? -4.144 -1.797 13.301 1.00 90.75 71 ALA A O 1
ATOM 544 N N . ALA A 1 72 ? -4.623 -3.848 14.079 1.00 89.06 72 ALA A N 1
ATOM 545 C CA . ALA A 1 72 ? -3.291 -4.123 14.614 1.00 89.06 72 ALA A CA 1
ATOM 546 C C . ALA A 1 72 ? -2.206 -4.176 13.524 1.00 89.06 72 ALA A C 1
ATOM 548 O O . ALA A 1 72 ? -1.098 -3.686 13.738 1.00 89.06 72 ALA A O 1
ATOM 549 N N . ASN A 1 73 ? -2.534 -4.733 12.354 1.00 85.50 73 ASN A N 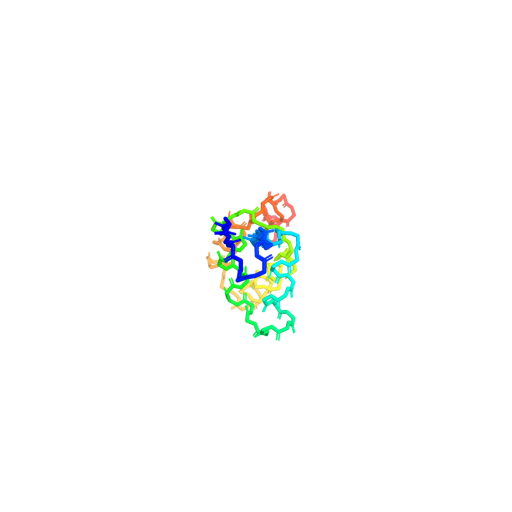1
ATOM 550 C CA . ASN A 1 73 ? -1.610 -4.873 11.224 1.00 85.50 73 ASN A CA 1
ATOM 551 C C . ASN A 1 73 ? -1.543 -3.635 10.317 1.00 85.50 73 ASN A C 1
ATOM 553 O O . ASN A 1 73 ? -0.795 -3.632 9.339 1.00 85.50 73 ASN A O 1
ATOM 557 N N . ALA A 1 74 ? -2.323 -2.593 10.605 1.00 85.12 74 ALA A N 1
ATOM 558 C CA . ALA A 1 74 ? -2.348 -1.400 9.778 1.00 85.12 74 ALA A CA 1
ATOM 559 C C . ALA A 1 74 ? -1.008 -0.633 9.870 1.00 85.12 74 ALA A C 1
ATOM 561 O O . ALA A 1 74 ? -0.534 -0.334 10.980 1.00 85.12 74 ALA A O 1
ATOM 562 N N . PRO A 1 75 ? -0.388 -0.286 8.724 1.00 80.00 75 PRO A N 1
ATOM 563 C CA . PRO A 1 75 ? 0.898 0.400 8.690 1.00 80.00 75 PRO A CA 1
ATOM 564 C C . PRO A 1 75 ? 0.794 1.791 9.322 1.00 80.00 75 PRO A C 1
ATOM 566 O O . PRO A 1 75 ? -0.282 2.381 9.401 1.00 80.00 75 PRO A O 1
ATOM 569 N N . LYS A 1 76 ? 1.920 2.309 9.826 1.00 78.19 76 LYS A N 1
ATOM 570 C CA . LYS A 1 76 ? 2.030 3.656 10.429 1.00 78.19 76 LYS A CA 1
ATOM 571 C C . LYS A 1 76 ? 1.035 3.975 11.563 1.00 78.19 76 LYS A C 1
ATOM 573 O O . LYS A 1 76 ? 0.923 5.121 11.972 1.00 78.19 76 LYS A O 1
ATOM 578 N N . GLY A 1 77 ? 0.336 2.974 12.109 1.00 81.50 77 GLY A N 1
ATOM 579 C CA . GLY A 1 77 ? -0.565 3.163 13.249 1.00 81.50 77 GLY A CA 1
ATOM 580 C C . GLY A 1 77 ? -1.898 3.836 12.914 1.00 81.50 77 GLY A C 1
ATOM 581 O O . GLY A 1 77 ? -2.597 4.248 13.831 1.00 81.50 77 GLY A O 1
ATOM 582 N N . ILE A 1 78 ? -2.291 3.888 11.638 1.00 87.19 78 ILE A N 1
ATOM 583 C CA . ILE A 1 78 ? -3.519 4.567 11.179 1.00 87.19 78 ILE A CA 1
ATOM 584 C C . ILE A 1 78 ? -4.808 4.083 11.866 1.00 87.19 78 ILE A C 1
ATOM 586 O O . ILE A 1 78 ? -5.747 4.854 12.031 1.00 87.19 78 ILE A O 1
ATOM 590 N N . LEU A 1 79 ? -4.846 2.815 12.286 1.00 90.12 79 LEU A N 1
ATOM 591 C CA . LEU A 1 79 ? -5.964 2.197 13.008 1.00 90.12 79 LEU A CA 1
ATOM 592 C C . LEU A 1 79 ? -5.588 1.817 14.451 1.00 90.12 79 LEU A C 1
ATOM 594 O O . LEU A 1 79 ? -6.408 1.287 15.192 1.00 90.12 79 LEU A O 1
ATOM 598 N N . ARG A 1 80 ? -4.354 2.088 14.891 1.00 90.31 80 ARG A N 1
ATOM 599 C CA . ARG A 1 80 ? -3.909 1.844 16.274 1.00 90.31 80 ARG A CA 1
ATOM 600 C C . ARG A 1 80 ? -4.101 3.114 17.103 1.00 90.31 80 ARG A C 1
ATOM 602 O O . ARG A 1 80 ? -3.154 3.640 17.680 1.00 90.31 80 ARG A O 1
ATOM 609 N N . THR A 1 81 ? -5.331 3.626 17.108 1.00 92.12 81 THR A N 1
ATOM 610 C CA . THR A 1 81 ? -5.700 4.910 17.721 1.0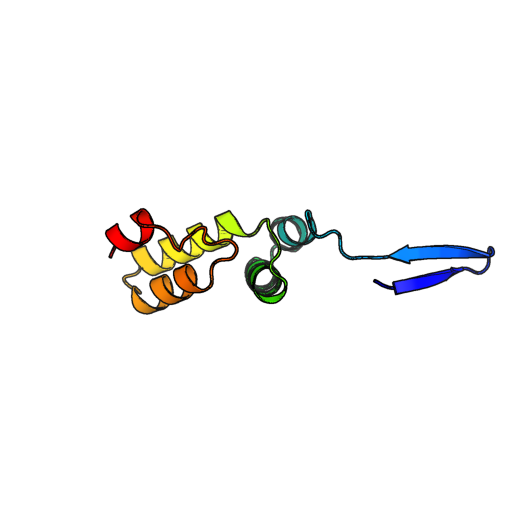0 92.12 81 THR A CA 1
ATOM 611 C C . THR A 1 81 ? -6.717 4.731 18.851 1.00 92.12 81 THR A C 1
ATOM 613 O O . THR A 1 81 ? -7.493 3.769 18.823 1.00 92.12 81 THR A O 1
ATOM 616 N N . PRO A 1 82 ? -6.787 5.668 19.820 1.00 91.88 82 PRO A N 1
ATOM 617 C CA . PRO A 1 82 ? -7.825 5.657 20.851 1.00 91.88 82 PRO A CA 1
ATOM 618 C C . PRO A 1 82 ? -9.243 5.634 20.271 1.00 91.88 82 PRO A C 1
ATOM 620 O O . PRO A 1 82 ? -10.113 4.957 20.809 1.00 91.88 82 PRO A O 1
ATOM 623 N N . ASP A 1 83 ? -9.473 6.317 19.146 1.00 91.19 83 ASP A N 1
ATOM 624 C CA . ASP A 1 83 ? -10.773 6.316 18.468 1.00 91.19 83 ASP A CA 1
ATOM 625 C C . ASP A 1 83 ? -11.138 4.950 17.891 1.00 91.19 83 ASP A C 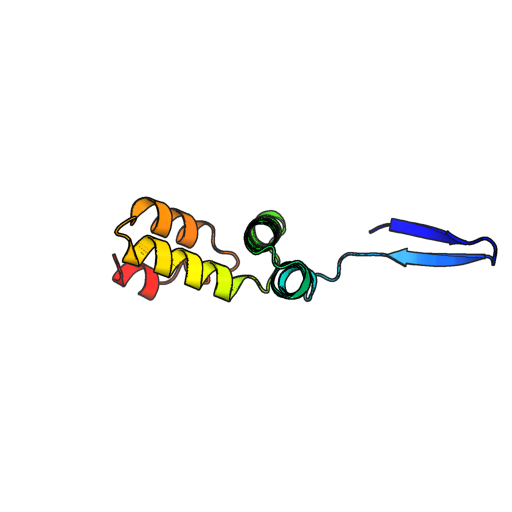1
ATOM 627 O O . ASP A 1 83 ? -12.307 4.581 17.905 1.00 91.19 83 ASP A O 1
ATOM 631 N N . THR A 1 84 ? -10.157 4.175 17.419 1.00 90.88 84 THR A N 1
ATOM 632 C CA . THR A 1 84 ? -10.408 2.801 16.961 1.00 90.88 84 THR A CA 1
ATOM 633 C C . THR A 1 84 ? -10.724 1.885 18.140 1.00 90.88 84 THR A C 1
ATOM 635 O O . THR A 1 84 ? -11.601 1.037 18.026 1.00 90.88 84 THR A O 1
ATOM 638 N N . ILE A 1 85 ? -10.071 2.092 19.290 1.00 91.00 85 ILE A N 1
ATOM 639 C CA . ILE A 1 85 ? -10.333 1.333 20.523 1.00 91.00 85 ILE A CA 1
ATOM 640 C C . ILE A 1 85 ? -11.744 1.612 21.049 1.00 91.00 85 ILE A C 1
ATOM 642 O O . ILE A 1 85 ? -12.457 0.673 21.366 1.00 91.00 85 ILE A O 1
ATOM 646 N N . ARG A 1 86 ? -12.178 2.880 21.076 1.00 92.69 86 ARG A N 1
ATOM 647 C CA . ARG A 1 86 ? -13.518 3.295 21.540 1.00 92.69 86 ARG A CA 1
ATOM 648 C C . ARG A 1 86 ? -14.683 2.741 20.715 1.00 92.69 86 ARG A C 1
ATOM 650 O O . ARG A 1 86 ? -15.826 2.892 21.130 1.00 92.69 86 ARG A O 1
ATOM 657 N N . ARG A 1 87 ? -14.416 2.204 19.520 1.00 88.25 87 ARG A N 1
ATOM 658 C CA . ARG A 1 87 ? -15.454 1.604 18.672 1.00 88.25 87 ARG A CA 1
ATOM 659 C C . ARG A 1 87 ? -15.859 0.214 19.152 1.00 88.25 87 ARG A C 1
ATOM 661 O O . ARG A 1 87 ? -16.988 -0.164 18.865 1.00 88.25 87 ARG A O 1
ATOM 668 N N . PHE A 1 88 ? -14.957 -0.513 19.815 1.00 87.94 88 PHE A N 1
ATOM 669 C CA . PHE A 1 88 ? -15.219 -1.824 20.417 1.00 87.94 88 PHE A CA 1
ATOM 670 C C . PHE A 1 88 ? -15.942 -1.674 21.755 1.00 87.94 88 PHE A C 1
ATOM 672 O O . PHE A 1 88 ? -16.792 -2.545 22.033 1.00 87.94 88 PHE A O 1
#

Foldseek 3Di:
DDWDADPVRDIDDDDDPLQCPLVCCCPVVVHLVVSLVCCLVVVGDDNLVVLVVVLVVCVVVVVVVVSVVSQVSDHPNSSVDPVNVVSD